Protein AF-A0A7Y1TKY2-F1 (afdb_monomer)

Secondary structure (DSSP, 8-state):
----S------HHHHHHHHHHHHHHTTPPP--TTB---SSSSS--B--

Foldseek 3Di:
DPPDPPDDDDDDVNCDDVSVQCVVFVPDDDPDPQWPDGGDDPDTDGDD

pLDDT: mean 82.12, std 8.98, range [61.06, 93.69]

Sequence (48 aa):
MLEDKNEERTSLNDLGEFGLINHLTNSISLQHKSSVKGVGDDAAVLQF

Solvent-accessible surface area (backbone atoms only — not comparable to full-atom values): 3456 Å² total; per-residue (Å²): 131,84,77,76,87,80,70,87,71,86,51,70,82,81,43,39,71,68,47,47,51,48,67,72,43,72,81,67,72,85,85,52,92,44,54,80,58,73,89,89,57,104,65,86,50,78,62,133

Structure (mmCIF, N/CA/C/O backbone):
data_AF-A0A7Y1TKY2-F1
#
_entry.id   AF-A0A7Y1TKY2-F1
#
loop_
_atom_site.group_PDB
_atom_site.id
_atom_site.type_symbol
_atom_site.label_atom_id
_atom_site.label_alt_id
_atom_site.label_comp_id
_atom_site.label_asym_id
_atom_site.label_entity_id
_atom_site.label_seq_id
_atom_site.pdbx_PDB_ins_code
_atom_site.Cartn_x
_atom_site.Cartn_y
_atom_site.Cartn_z
_atom_site.occupancy
_atom_site.B_iso_or_equiv
_atom_site.auth_seq_id
_atom_site.auth_comp_id
_atom_site.auth_asym_id
_atom_site.auth_atom_id
_atom_site.pdbx_PDB_model_num
ATOM 1 N N . MET A 1 1 ? 30.628 10.571 -8.279 1.00 66.56 1 MET A N 1
ATOM 2 C CA . MET A 1 1 ? 30.263 9.637 -9.361 1.00 66.56 1 MET A CA 1
ATOM 3 C C . MET A 1 1 ? 29.029 10.229 -10.010 1.00 66.56 1 MET A C 1
ATOM 5 O O . MET A 1 1 ? 28.129 10.602 -9.273 1.00 66.56 1 MET A O 1
ATOM 9 N N . LEU A 1 2 ? 29.051 10.481 -11.318 1.00 67.00 2 LEU A N 1
ATOM 10 C CA . LEU A 1 2 ? 27.873 10.980 -12.027 1.00 67.00 2 LEU A CA 1
ATOM 11 C C . LEU A 1 2 ? 26.942 9.781 -12.203 1.00 67.00 2 LEU A C 1
ATOM 13 O O . LEU A 1 2 ? 27.362 8.786 -12.785 1.00 67.00 2 LEU A O 1
ATOM 17 N N . GLU A 1 3 ? 25.751 9.847 -11.620 1.00 69.62 3 GLU A N 1
ATOM 18 C CA . GLU A 1 3 ? 24.729 8.813 -11.780 1.00 69.62 3 GLU A CA 1
ATOM 19 C C . GLU A 1 3 ? 24.387 8.680 -13.266 1.00 69.62 3 GLU A C 1
ATOM 21 O O . GLU A 1 3 ? 24.107 9.674 -13.947 1.00 69.62 3 GLU A O 1
ATOM 26 N N . ASP A 1 4 ? 24.482 7.454 -13.773 1.00 68.38 4 ASP A N 1
ATOM 27 C CA . ASP A 1 4 ? 24.186 7.129 -15.160 1.00 68.38 4 ASP A CA 1
ATOM 28 C C . ASP A 1 4 ? 22.684 7.349 -15.390 1.00 68.38 4 ASP A C 1
ATOM 30 O O . ASP A 1 4 ? 21.841 6.643 -14.846 1.00 68.38 4 ASP A O 1
ATOM 34 N N . LYS A 1 5 ? 22.329 8.388 -16.154 1.00 69.50 5 LYS A N 1
ATOM 35 C CA . LYS A 1 5 ? 20.933 8.824 -16.357 1.00 69.50 5 LYS A CA 1
ATOM 36 C C . LYS A 1 5 ? 20.121 7.905 -17.278 1.00 69.50 5 LYS A C 1
ATOM 38 O O . LYS A 1 5 ? 18.942 8.170 -17.504 1.00 69.50 5 LYS A O 1
ATOM 43 N N . ASN A 1 6 ? 20.743 6.858 -17.812 1.00 73.69 6 ASN A N 1
ATOM 44 C CA . ASN A 1 6 ? 20.125 5.884 -18.706 1.00 73.69 6 ASN A CA 1
ATOM 45 C C . ASN A 1 6 ? 19.586 4.676 -17.927 1.00 73.69 6 ASN A C 1
ATOM 47 O O . ASN A 1 6 ? 19.861 3.533 -18.283 1.00 73.69 6 ASN A O 1
ATOM 51 N N . GLU A 1 7 ? 18.836 4.913 -16.850 1.00 79.81 7 GLU A N 1
ATOM 52 C CA . GLU A 1 7 ? 18.070 3.834 -16.229 1.00 79.81 7 GLU A CA 1
ATOM 53 C C . GLU A 1 7 ? 16.986 3.378 -17.209 1.00 79.81 7 GLU A C 1
ATOM 55 O O . GLU A 1 7 ? 16.092 4.150 -17.572 1.00 79.81 7 GLU A O 1
ATOM 60 N N . GLU A 1 8 ? 17.063 2.122 -17.646 1.00 80.88 8 GLU A N 1
ATOM 61 C CA . GLU A 1 8 ? 15.974 1.504 -18.391 1.00 80.88 8 GLU A CA 1
ATOM 62 C C . GLU A 1 8 ? 14.731 1.446 -17.499 1.00 80.88 8 GLU A C 1
ATOM 64 O O . GLU A 1 8 ? 14.736 0.861 -16.414 1.00 80.88 8 GLU A O 1
ATOM 69 N N . ARG A 1 9 ? 13.652 2.087 -17.956 1.00 87.56 9 ARG A N 1
ATOM 70 C CA . ARG A 1 9 ? 12.353 2.079 -17.282 1.00 87.56 9 ARG A CA 1
ATOM 71 C C . ARG A 1 9 ? 11.389 1.189 -18.039 1.00 87.56 9 ARG A C 1
ATOM 73 O O . ARG A 1 9 ? 11.320 1.246 -19.264 1.00 87.56 9 ARG A O 1
ATOM 80 N N . THR A 1 10 ? 10.577 0.449 -17.300 1.00 88.94 10 THR A N 1
ATOM 81 C CA . THR A 1 10 ? 9.428 -0.256 -17.866 1.00 88.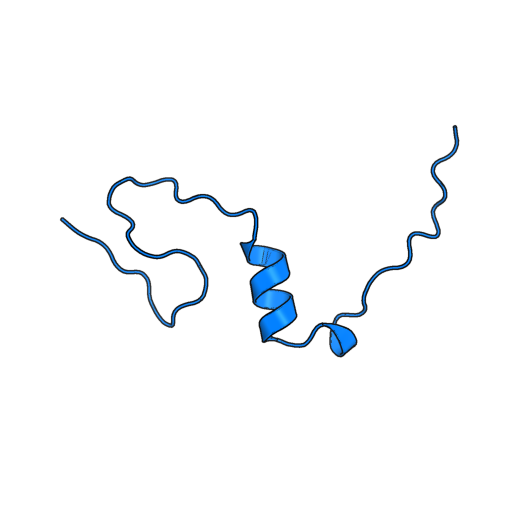94 10 THR A CA 1
ATOM 82 C C . THR A 1 10 ? 8.398 0.762 -18.347 1.00 88.94 10 THR A C 1
ATOM 84 O O . THR A 1 10 ? 8.009 1.659 -17.592 1.00 88.94 10 THR A O 1
ATOM 87 N N . SER A 1 11 ? 7.949 0.648 -19.598 1.00 91.56 11 SER A N 1
ATOM 88 C CA . SER A 1 11 ? 6.868 1.500 -20.092 1.00 91.56 11 SER A CA 1
ATOM 89 C C . SER A 1 11 ? 5.536 1.111 -19.437 1.00 91.56 11 SER A C 1
ATOM 91 O O . SER A 1 11 ? 5.324 -0.043 -19.064 1.00 91.56 11 SER A O 1
ATOM 93 N N . LEU A 1 12 ? 4.603 2.062 -19.311 1.00 90.56 12 LEU A N 1
ATOM 94 C CA . LEU A 1 12 ? 3.279 1.775 -18.740 1.00 90.56 12 LEU A CA 1
ATOM 95 C C . LEU A 1 12 ? 2.494 0.746 -19.570 1.00 90.56 12 LEU A C 1
ATOM 97 O O . LEU A 1 12 ? 1.748 -0.052 -19.006 1.00 90.56 12 LEU A O 1
ATOM 101 N N . ASN A 1 13 ? 2.693 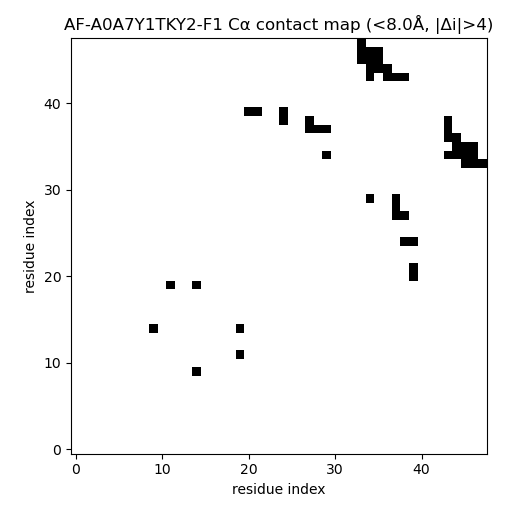0.739 -20.893 1.00 93.12 13 ASN A N 1
ATOM 102 C CA . ASN A 1 13 ? 2.05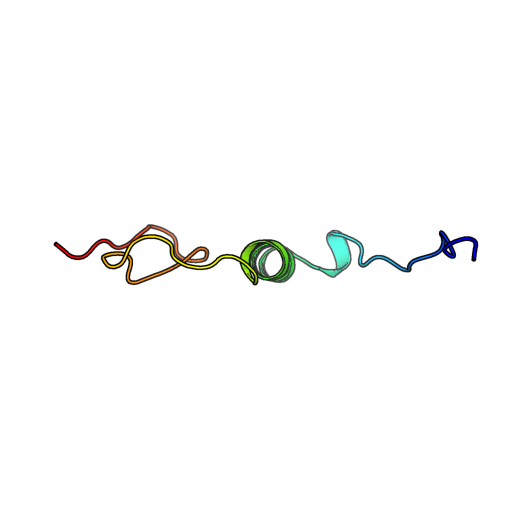2 -0.222 -21.789 1.00 93.12 13 ASN A CA 1
ATOM 103 C C . ASN A 1 13 ? 2.540 -1.653 -21.534 1.00 93.12 13 ASN A C 1
ATOM 105 O O . ASN A 1 13 ? 1.727 -2.572 -21.562 1.00 93.12 13 ASN A O 1
ATOM 109 N N . ASP A 1 14 ? 3.835 -1.833 -21.251 1.00 93.69 14 ASP A N 1
ATOM 110 C CA . ASP A 1 14 ? 4.410 -3.154 -20.960 1.00 93.69 14 ASP A CA 1
ATOM 111 C C . ASP A 1 14 ? 3.986 -3.673 -19.580 1.00 93.69 14 ASP A C 1
ATOM 113 O O . ASP A 1 14 ? 3.920 -4.879 -19.352 1.00 93.69 14 ASP A O 1
ATOM 117 N N . LEU A 1 15 ? 3.696 -2.758 -18.651 1.00 92.75 15 LEU A N 1
ATOM 118 C CA . LEU A 1 15 ? 3.316 -3.081 -17.280 1.00 92.75 15 LEU A CA 1
ATOM 119 C C . LEU A 1 15 ? 1.854 -3.552 -17.167 1.00 92.75 15 LEU A C 1
ATOM 121 O O . LEU A 1 15 ? 1.549 -4.442 -16.369 1.00 92.75 15 LEU A O 1
ATOM 125 N N . GLY A 1 16 ? 0.951 -2.964 -17.959 1.00 91.88 16 GLY A N 1
ATOM 126 C CA . GLY A 1 16 ? -0.487 -3.233 -17.895 1.00 91.88 16 GLY A CA 1
ATOM 127 C C . GLY A 1 16 ? -1.143 -2.777 -16.582 1.00 91.88 16 GLY A C 1
ATOM 128 O O . GLY A 1 16 ? -0.481 -2.347 -15.639 1.00 91.88 16 GLY A O 1
ATOM 129 N N . GLU A 1 17 ? -2.473 -2.868 -16.504 1.00 90.69 17 GLU A N 1
ATOM 130 C CA . GLU A 1 17 ? -3.248 -2.347 -15.364 1.00 90.69 17 GLU A CA 1
ATOM 131 C C . GLU A 1 17 ? -2.894 -3.043 -14.042 1.00 90.69 17 GLU A C 1
ATOM 133 O O . GLU A 1 17 ? -2.533 -2.388 -13.065 1.00 90.69 17 GLU A O 1
ATOM 138 N N . PHE A 1 18 ? -2.913 -4.377 -14.017 1.00 89.75 18 PHE A N 1
ATOM 139 C CA . PHE A 1 18 ? -2.602 -5.141 -12.806 1.00 8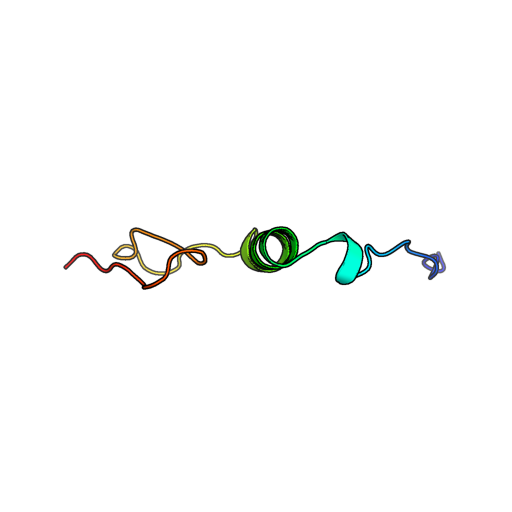9.75 18 PHE A CA 1
ATOM 140 C C . PHE A 1 18 ? -1.142 -4.987 -12.364 1.00 89.75 18 PHE A C 1
ATOM 142 O O . PHE A 1 18 ? -0.860 -4.929 -11.166 1.00 89.75 18 PHE A O 1
ATOM 149 N N . GLY A 1 19 ? -0.208 -4.891 -13.317 1.00 90.81 19 GLY A N 1
ATOM 150 C CA . GLY A 1 19 ? 1.198 -4.635 -13.011 1.00 90.81 19 GLY A CA 1
ATOM 151 C C . GLY A 1 19 ? 1.405 -3.238 -12.431 1.00 90.81 19 GLY A C 1
ATOM 152 O O . GLY A 1 19 ? 2.173 -3.078 -11.483 1.00 90.81 19 GLY A O 1
ATOM 153 N N . LEU A 1 20 ? 0.676 -2.242 -12.943 1.00 91.75 20 LEU A N 1
ATOM 154 C CA . LEU A 1 20 ? 0.716 -0.872 -12.441 1.00 91.75 20 LEU A CA 1
ATOM 155 C C . LEU A 1 20 ? 0.141 -0.773 -11.031 1.00 91.75 20 LEU A C 1
ATOM 157 O O . LEU A 1 20 ? 0.780 -0.181 -10.162 1.00 91.75 20 LEU A O 1
ATOM 161 N N . ILE A 1 21 ? -1.015 -1.393 -10.786 1.00 90.19 21 ILE A N 1
ATOM 162 C CA . ILE A 1 21 ? -1.615 -1.459 -9.450 1.00 90.19 21 ILE A CA 1
ATOM 163 C C . ILE A 1 21 ? -0.613 -2.077 -8.473 1.00 90.19 21 ILE A C 1
ATOM 165 O O . ILE A 1 21 ? -0.282 -1.441 -7.480 1.00 90.19 21 ILE A O 1
ATOM 169 N N . ASN A 1 22 ? -0.045 -3.245 -8.783 1.00 89.12 22 ASN A N 1
ATOM 170 C CA . ASN A 1 22 ? 0.945 -3.889 -7.914 1.00 89.12 22 ASN A CA 1
ATOM 171 C C . ASN A 1 22 ? 2.197 -3.032 -7.687 1.00 89.12 22 ASN A C 1
ATOM 173 O O . ASN A 1 22 ? 2.683 -2.947 -6.562 1.00 89.12 22 ASN A O 1
ATOM 177 N N . HIS A 1 23 ? 2.739 -2.395 -8.728 1.00 91.50 23 HIS A N 1
ATOM 178 C CA . HIS A 1 23 ? 3.934 -1.559 -8.602 1.00 91.50 23 HIS A CA 1
ATOM 179 C C . HIS A 1 23 ? 3.710 -0.368 -7.662 1.00 91.50 23 HIS A C 1
ATOM 181 O O . HIS A 1 23 ? 4.570 -0.065 -6.840 1.00 91.50 23 HIS A O 1
ATOM 187 N N . LEU A 1 24 ? 2.550 0.284 -7.757 1.00 90.06 24 LEU A N 1
ATOM 188 C CA . LEU A 1 24 ? 2.207 1.440 -6.927 1.00 90.06 24 LEU A CA 1
ATOM 189 C C . LEU A 1 24 ? 1.871 1.052 -5.484 1.00 90.06 24 LEU A C 1
ATOM 191 O O . LEU A 1 24 ? 2.074 1.849 -4.568 1.00 90.06 24 LEU A O 1
ATOM 195 N N . THR A 1 25 ? 1.340 -0.151 -5.271 1.00 89.25 25 THR A N 1
ATOM 196 C CA . THR A 1 25 ? 0.820 -0.566 -3.963 1.00 89.25 25 THR A CA 1
ATOM 197 C C . THR A 1 25 ? 1.781 -1.438 -3.162 1.00 89.25 25 THR A C 1
ATOM 199 O O . THR A 1 25 ? 1.594 -1.562 -1.952 1.00 89.25 25 THR A O 1
ATOM 202 N N . ASN A 1 26 ? 2.839 -1.984 -3.776 1.00 89.19 26 ASN A N 1
ATOM 203 C CA . ASN A 1 26 ? 3.751 -2.953 -3.144 1.00 89.19 26 ASN A CA 1
ATOM 204 C C . ASN A 1 26 ? 4.429 -2.476 -1.848 1.00 89.19 26 ASN A C 1
ATOM 206 O O . ASN A 1 26 ? 4.806 -3.301 -1.019 1.00 89.19 26 ASN A O 1
ATOM 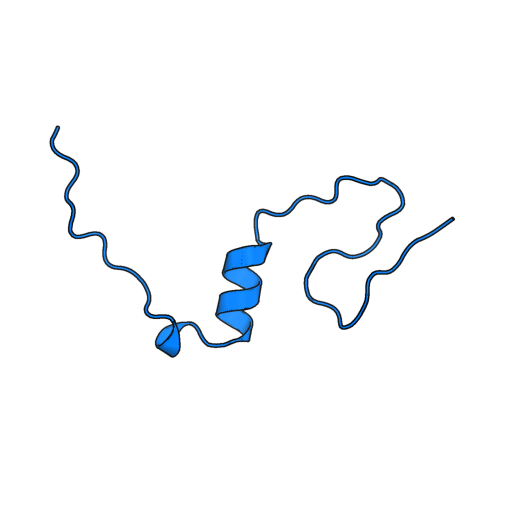210 N N . SER A 1 27 ? 4.595 -1.166 -1.675 1.00 88.12 27 SER A N 1
ATOM 211 C CA . SER A 1 27 ? 5.310 -0.557 -0.548 1.00 88.12 27 SER A CA 1
ATOM 212 C C . SER A 1 27 ? 4.355 0.066 0.471 1.00 88.12 27 SER A C 1
ATOM 214 O O . SER A 1 27 ? 4.789 0.639 1.473 1.00 88.12 27 SER A O 1
ATOM 216 N N . ILE A 1 28 ? 3.046 -0.021 0.228 1.00 88.94 28 ILE A N 1
ATOM 217 C CA . ILE A 1 28 ? 2.031 0.512 1.129 1.00 88.94 28 ILE A CA 1
ATOM 218 C C . ILE A 1 28 ? 1.887 -0.435 2.317 1.00 88.94 28 ILE A C 1
ATOM 220 O O . ILE A 1 28 ? 1.546 -1.607 2.176 1.00 88.94 28 ILE A O 1
ATOM 224 N N . SER A 1 29 ? 2.103 0.102 3.514 1.00 87.56 29 SER A N 1
ATOM 225 C CA . SER A 1 29 ? 1.832 -0.589 4.771 1.00 87.56 29 SER A CA 1
ATOM 226 C C . SER A 1 29 ? 0.539 -0.073 5.396 1.00 87.56 29 SER A C 1
ATOM 228 O O . SER A 1 29 ? 0.277 1.134 5.419 1.00 87.56 29 SER A O 1
ATOM 230 N N . LEU A 1 30 ? -0.273 -0.990 5.929 1.00 88.31 30 LEU A N 1
ATOM 231 C CA . LEU A 1 30 ? -1.489 -0.635 6.655 1.00 88.31 30 LEU A CA 1
ATOM 232 C C . LEU A 1 30 ? -1.131 0.138 7.928 1.00 88.31 30 LEU A C 1
ATOM 234 O O . LEU A 1 30 ? -0.398 -0.359 8.778 1.00 88.31 30 LEU A O 1
ATOM 238 N N . GLN A 1 31 ? -1.671 1.349 8.060 1.00 87.62 31 GLN A N 1
ATOM 239 C CA . GLN A 1 31 ? -1.403 2.219 9.210 1.00 87.62 31 GLN A CA 1
ATOM 240 C C . GLN A 1 31 ? -2.365 1.968 10.381 1.00 87.62 31 GLN A C 1
ATOM 242 O O . GLN A 1 31 ? -2.012 2.174 11.541 1.00 87.62 31 GLN A O 1
ATOM 247 N N . HIS A 1 32 ? -3.586 1.508 10.097 1.00 83.19 32 HIS A N 1
ATOM 248 C CA . HIS A 1 32 ? -4.618 1.290 11.108 1.00 83.19 32 HIS A CA 1
ATOM 249 C C . HIS A 1 32 ? -4.739 -0.190 11.469 1.00 83.19 32 HIS A C 1
ATOM 251 O O . HIS A 1 32 ? -4.905 -1.042 10.603 1.00 83.19 32 HIS A O 1
ATOM 257 N N . LYS A 1 33 ? -4.733 -0.490 12.773 1.00 84.44 33 LYS A N 1
ATOM 258 C CA . LYS A 1 33 ? -4.857 -1.863 13.297 1.00 84.44 33 LYS A CA 1
ATOM 259 C C . LYS A 1 33 ? -6.191 -2.541 12.958 1.00 84.44 33 LYS A C 1
ATOM 261 O O . LYS A 1 33 ? -6.261 -3.761 12.982 1.00 84.44 33 LYS A O 1
ATOM 266 N N . SER A 1 34 ? -7.234 -1.758 12.681 1.00 86.06 34 SER A N 1
ATOM 267 C CA . SER A 1 34 ? -8.566 -2.237 12.289 1.00 86.06 34 SER A CA 1
ATOM 268 C C . SER A 1 34 ? -8.702 -2.514 10.789 1.00 86.06 34 SER A C 1
ATOM 270 O O . SER A 1 34 ? -9.729 -3.037 10.353 1.00 86.06 34 SER A O 1
ATOM 272 N N . SER A 1 35 ? -7.698 -2.151 9.984 1.00 82.50 35 SER A N 1
ATOM 273 C CA . SER A 1 35 ? -7.684 -2.435 8.552 1.00 82.50 35 SER A CA 1
ATOM 274 C C . SER A 1 35 ? -7.282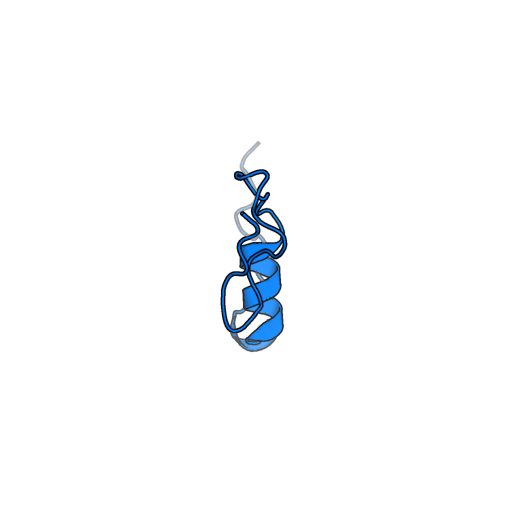 -3.886 8.317 1.00 82.50 35 SER A C 1
ATOM 276 O O . SER A 1 35 ? -6.199 -4.310 8.711 1.00 82.50 35 SER A O 1
ATOM 278 N N . VAL A 1 36 ? -8.153 -4.642 7.648 1.00 80.31 36 VAL A N 1
ATOM 279 C CA . VAL A 1 36 ? -7.939 -6.074 7.367 1.00 80.31 36 VAL A CA 1
ATOM 280 C C . VAL A 1 36 ? -7.393 -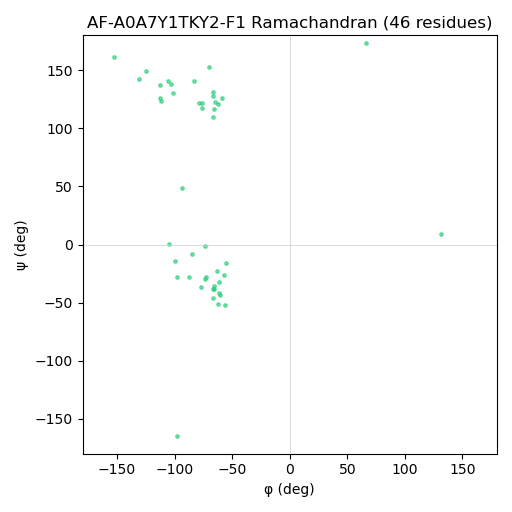6.300 5.951 1.00 80.31 36 VAL A C 1
ATOM 282 O O . VAL A 1 36 ? -6.684 -7.275 5.702 1.00 80.31 36 VAL A O 1
ATOM 285 N N . LYS A 1 37 ? -7.706 -5.399 5.011 1.00 80.50 37 LYS A N 1
ATOM 286 C CA . LYS A 1 37 ? -7.323 -5.473 3.592 1.00 80.50 37 LYS A CA 1
ATOM 287 C C . LYS A 1 37 ? -6.711 -4.148 3.126 1.00 80.50 37 LYS A C 1
ATOM 289 O O . LYS A 1 37 ? -7.135 -3.085 3.575 1.00 80.50 37 LYS A O 1
ATOM 294 N N . GLY A 1 38 ? -5.688 -4.239 2.275 1.00 75.44 38 GLY A N 1
ATOM 295 C CA . GLY A 1 38 ? -4.976 -3.101 1.680 1.00 75.44 38 GLY A CA 1
ATOM 296 C C . GLY A 1 38 ? -5.464 -2.755 0.275 1.00 75.44 38 GLY A C 1
ATOM 297 O O . GLY A 1 38 ? -6.536 -3.180 -0.137 1.00 75.44 38 GLY A O 1
ATOM 298 N N . VAL A 1 39 ? -4.680 -1.958 -0.452 1.00 75.00 39 VAL A N 1
ATOM 299 C CA . VAL A 1 39 ? -5.035 -1.485 -1.799 1.00 75.00 39 VAL A CA 1
ATOM 300 C C . VAL A 1 39 ? -5.067 -2.657 -2.789 1.00 75.00 39 VAL A C 1
ATOM 302 O O . VAL A 1 39 ? -4.111 -3.426 -2.839 1.00 75.00 39 VAL A O 1
ATOM 305 N N . GLY A 1 40 ? -6.142 -2.773 -3.578 1.00 69.06 40 GLY A N 1
ATOM 306 C CA . GLY A 1 40 ? -6.296 -3.814 -4.607 1.00 69.06 40 GLY A CA 1
ATOM 307 C C . GLY A 1 40 ? -7.624 -4.584 -4.601 1.00 69.06 40 GLY A C 1
ATOM 308 O O . GLY A 1 40 ? -7.728 -5.565 -5.327 1.00 69.06 40 GLY A O 1
ATOM 309 N N . ASP A 1 41 ? -8.614 -4.169 -3.8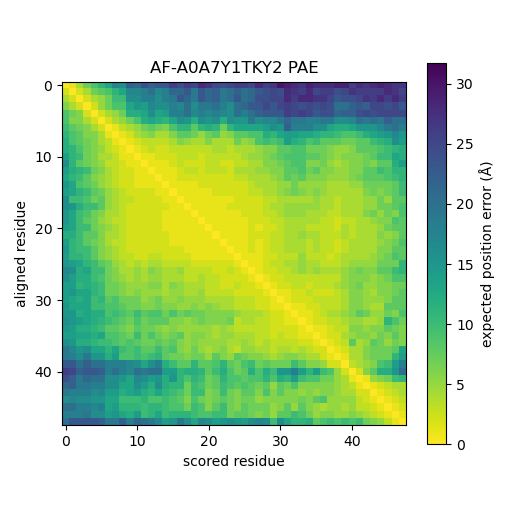08 1.00 61.06 41 ASP A N 1
ATOM 310 C CA . ASP A 1 41 ? -9.958 -4.766 -3.743 1.00 61.06 41 ASP A CA 1
ATOM 311 C C . ASP A 1 41 ? -11.001 -3.659 -3.994 1.00 61.06 41 ASP A C 1
ATOM 31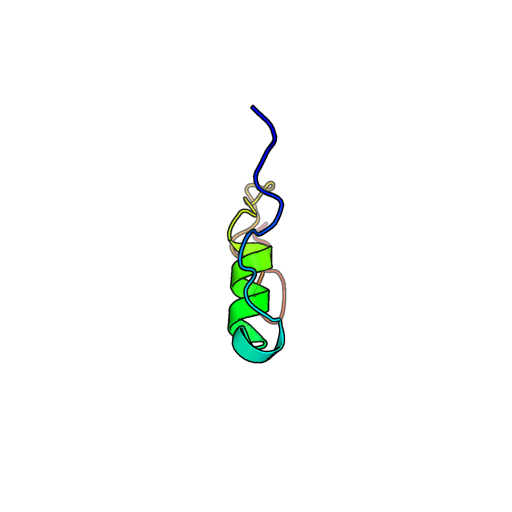3 O O . ASP A 1 41 ? -10.747 -2.502 -3.645 1.00 61.06 41 ASP A O 1
ATOM 317 N N . ASP A 1 42 ? -12.160 -3.983 -4.577 1.00 71.94 42 ASP A N 1
ATOM 318 C CA . ASP A 1 42 ? -13.189 -3.011 -5.016 1.00 71.94 42 ASP A CA 1
ATOM 319 C C . ASP A 1 42 ? -13.682 -2.061 -3.897 1.00 71.94 42 ASP A C 1
ATOM 321 O O . ASP A 1 42 ? -14.298 -1.025 -4.165 1.00 71.94 42 ASP A O 1
ATOM 325 N N . ALA A 1 43 ? -13.412 -2.401 -2.630 1.00 75.06 43 ALA A N 1
ATOM 326 C CA . ALA A 1 43 ? -13.714 -1.595 -1.454 1.00 75.06 43 ALA A CA 1
ATOM 327 C C . ALA A 1 43 ? -12.757 -1.872 -0.274 1.00 75.06 43 ALA A C 1
ATOM 329 O O . ALA A 1 43 ? -12.124 -2.922 -0.177 1.00 75.06 43 ALA A O 1
ATOM 330 N N . ALA A 1 44 ? -12.705 -0.941 0.686 1.00 71.19 44 ALA A N 1
ATOM 331 C CA . ALA A 1 44 ? -11.997 -1.122 1.955 1.00 71.19 44 ALA A CA 1
ATOM 332 C C . ALA A 1 44 ? -12.858 -1.875 2.989 1.00 71.19 44 ALA A C 1
ATOM 334 O O . ALA A 1 44 ? -14.047 -1.592 3.136 1.00 71.19 44 ALA A O 1
ATOM 335 N N . VAL A 1 45 ? -12.241 -2.778 3.764 1.00 72.38 45 VAL A N 1
ATOM 336 C CA . VAL A 1 45 ? -12.901 -3.529 4.850 1.00 72.38 45 VAL A CA 1
ATOM 337 C C . VAL A 1 45 ? -12.361 -3.083 6.208 1.00 72.38 45 VAL A C 1
ATOM 339 O O . VAL A 1 45 ? -11.155 -3.155 6.467 1.00 72.38 45 VAL A O 1
ATOM 342 N N . LEU A 1 46 ? -13.272 -2.648 7.080 1.00 73.50 46 LEU A N 1
ATOM 343 C CA . LEU A 1 46 ? -12.993 -2.212 8.447 1.00 73.50 46 LEU A CA 1
ATOM 344 C C . LEU A 1 46 ? -13.618 -3.193 9.441 1.00 73.50 46 LEU A C 1
ATOM 346 O O . LEU A 1 46 ? -14.765 -3.600 9.262 1.00 73.50 46 LEU A O 1
ATOM 350 N N . GLN A 1 47 ? -12.884 -3.534 10.499 1.00 73.50 47 GLN A N 1
ATOM 351 C CA . GLN A 1 47 ? -13.409 -4.310 11.621 1.00 73.50 47 GLN A CA 1
ATOM 352 C C . GLN A 1 47 ? -13.454 -3.437 12.884 1.00 73.50 47 GLN A C 1
ATOM 354 O O . GLN A 1 47 ? -12.445 -2.823 13.237 1.00 73.50 47 GLN A O 1
ATOM 359 N N . PHE A 1 48 ? -14.630 -3.354 13.516 1.00 78.44 48 PHE A N 1
ATOM 360 C CA . PHE A 1 48 ? -14.902 -2.571 14.730 1.00 78.44 48 PHE A CA 1
ATOM 361 C C . PHE A 1 48 ? -15.008 -3.472 15.959 1.00 78.44 48 PHE A C 1
ATOM 363 O O . PHE A 1 48 ? -15.534 -4.600 15.807 1.00 78.44 48 PHE A O 1
#

Mean predicted aligned error: 8.0 Å

Radius of gyration: 16.3 Å; Cα contacts (8 Å, |Δi|>4): 26; chains: 1; bounding box: 45×17×36 Å